Protein AF-A0A552VCP9-F1 (afdb_monomer)

Secondary structure (DSSP, 8-state):
-EEE--SS-----TT-EEEEEEEETTEEEEEES-B---SSS--B---EEEEESSB-TTS-EEEEESS--SSS---EEEEEHHHHHHH--S-EEEEEEEEEETTEEEEEEEEE-TTS--EEEEEEEEBSS--EEEE-

Solvent-accessible surface area (backbone atoms only — not comparable to full-atom values): 7487 Å² total; per-residue (Å²): 90,80,46,73,68,54,99,71,82,80,67,55,60,52,76,22,31,41,59,46,78,48,78,56,94,44,24,41,36,42,32,33,56,32,44,49,46,83,78,72,94,62,70,50,72,50,45,34,35,40,36,34,68,39,35,48,59,90,70,14,32,32,35,40,40,77,40,71,83,87,80,83,88,83,58,70,46,79,46,45,39,67,58,46,61,72,71,55,80,84,57,40,35,31,24,70,42,77,46,84,50,96,43,40,36,36,37,37,23,43,38,57,43,93,97,50,81,56,19,30,32,39,41,37,43,30,28,81,49,64,46,36,37,41,44,117

Sequence (136 aa):
MEYIRNCSEKYSLHDCKIKEFEIKEDKLIMKFDALFWLHGDETDNRPFEIEFPDVDFDDCSIYIFDRWLYRGKFKGKAMSLKKFIKKYKSYELEILDEGYFVYDKSYFCQYNRKGKAPVNVIIKIWNKGDMIYRFN

pLDDT: mean 88.03, std 12.33, range [46.97, 98.31]

Foldseek 3Di:
DKDWDDPPDQFDLAQWKFWAWDDDPQKIKTKTQFTQTDDDDDGGRAIKIKMQPHWPQVQKKKWWWPAADDDDDTDIDMDGPVVVNVPDDTWIWTFRDWDDDQQKIKTWTWIDDPPDHITIMITIIGGNDTIMMGTD

Structure (mmCIF, N/CA/C/O backbone):
data_AF-A0A552VCP9-F1
#
_entry.id   AF-A0A552VCP9-F1
#
loop_
_atom_site.group_PDB
_atom_site.id
_atom_site.type_symbol
_atom_site.label_atom_id
_atom_site.label_alt_id
_atom_site.label_comp_id
_atom_site.label_asym_id
_atom_site.label_entity_id
_atom_site.label_seq_id
_atom_site.pdbx_PDB_ins_code
_ato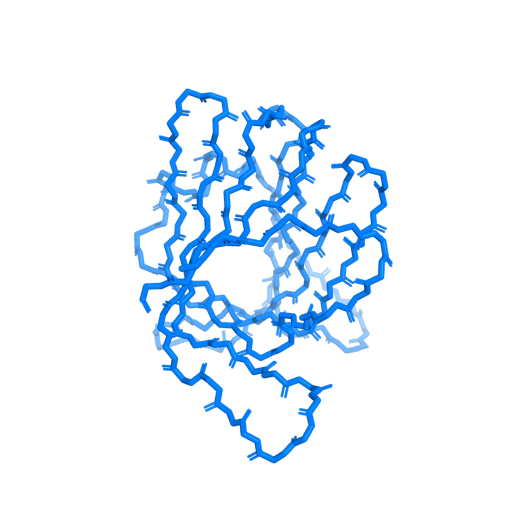m_site.Cartn_x
_atom_site.Cartn_y
_atom_site.Cartn_z
_atom_site.occupancy
_atom_site.B_iso_or_equiv
_atom_site.auth_seq_id
_atom_site.auth_comp_id
_atom_site.auth_asym_id
_atom_site.auth_atom_id
_atom_site.pdbx_PDB_model_num
ATOM 1 N N . MET A 1 1 ? 18.962 7.726 -8.148 1.00 70.81 1 MET A N 1
ATOM 2 C CA . MET A 1 1 ? 19.317 6.432 -8.793 1.00 70.81 1 MET A CA 1
ATOM 3 C C . MET A 1 1 ? 18.027 5.671 -9.071 1.00 70.81 1 MET A C 1
ATOM 5 O O . MET A 1 1 ? 17.134 5.745 -8.235 1.00 70.81 1 MET A O 1
ATOM 9 N N . GLU A 1 2 ? 17.909 4.996 -10.217 1.00 77.56 2 GLU A N 1
ATOM 10 C CA . GLU A 1 2 ? 16.732 4.184 -10.574 1.00 77.56 2 GLU A CA 1
ATOM 11 C C . GLU A 1 2 ? 17.064 2.690 -10.453 1.00 77.56 2 GLU A C 1
ATOM 13 O O . GLU A 1 2 ? 18.141 2.263 -10.875 1.00 77.56 2 GLU A O 1
ATOM 18 N N . TYR A 1 3 ? 16.159 1.904 -9.867 1.00 77.31 3 TYR A N 1
ATOM 19 C CA . TYR A 1 3 ? 16.282 0.451 -9.761 1.00 77.31 3 TYR A CA 1
ATOM 20 C C . TYR A 1 3 ? 14.971 -0.233 -10.152 1.00 77.31 3 TYR A C 1
ATOM 22 O O . TYR A 1 3 ? 13.926 0.020 -9.558 1.00 77.31 3 TYR A O 1
ATOM 30 N N . ILE A 1 4 ? 15.042 -1.140 -11.124 1.00 78.94 4 ILE A N 1
ATOM 31 C CA . ILE A 1 4 ? 13.923 -1.997 -11.521 1.00 78.94 4 ILE A CA 1
ATOM 32 C C . ILE A 1 4 ? 14.001 -3.302 -10.724 1.00 78.94 4 ILE A C 1
ATOM 34 O O . ILE A 1 4 ? 15.003 -4.024 -10.802 1.00 78.94 4 ILE A O 1
ATOM 38 N N . ARG A 1 5 ? 12.949 -3.619 -9.956 1.00 71.56 5 ARG A N 1
ATOM 39 C CA . ARG A 1 5 ? 12.891 -4.869 -9.186 1.00 71.56 5 ARG A CA 1
ATOM 40 C C . ARG A 1 5 ? 12.677 -6.053 -10.124 1.00 71.56 5 ARG A C 1
ATOM 42 O O . ARG A 1 5 ? 11.569 -6.300 -10.580 1.00 71.56 5 ARG A O 1
ATOM 49 N N . ASN A 1 6 ? 13.738 -6.827 -10.325 1.00 64.50 6 ASN A N 1
ATOM 50 C CA . ASN A 1 6 ? 13.657 -8.198 -10.824 1.00 64.50 6 ASN A CA 1
ATOM 51 C C . ASN A 1 6 ? 13.607 -9.177 -9.641 1.00 64.50 6 ASN A C 1
ATOM 53 O O . ASN A 1 6 ? 14.005 -8.817 -8.538 1.00 64.50 6 ASN A O 1
ATOM 57 N N . CYS A 1 7 ? 13.126 -10.406 -9.865 1.00 52.91 7 CYS A N 1
ATOM 58 C CA . CYS A 1 7 ? 12.816 -11.436 -8.850 1.00 52.91 7 CYS A CA 1
ATOM 59 C C . CYS A 1 7 ? 13.928 -11.736 -7.804 1.00 52.91 7 CYS A C 1
ATOM 61 O O . CYS A 1 7 ? 13.672 -12.432 -6.828 1.00 52.91 7 CYS A O 1
ATOM 63 N N . SER A 1 8 ? 15.151 -11.221 -7.979 1.00 52.16 8 SER A N 1
ATOM 64 C CA . SER A 1 8 ? 16.217 -11.203 -6.972 1.00 52.16 8 SER A CA 1
ATOM 65 C C . SER A 1 8 ? 16.082 -9.988 -6.036 1.00 52.16 8 SER A C 1
ATOM 67 O O . SER A 1 8 ? 16.347 -8.847 -6.429 1.00 52.16 8 SER A O 1
ATOM 69 N N . GLU A 1 9 ? 15.686 -10.242 -4.794 1.00 60.06 9 GLU A N 1
ATOM 70 C CA . GLU A 1 9 ? 15.373 -9.252 -3.760 1.00 60.06 9 GLU A CA 1
ATOM 71 C C . GLU A 1 9 ? 16.621 -8.487 -3.292 1.00 60.06 9 GLU A C 1
ATOM 73 O O . GLU A 1 9 ? 17.368 -8.952 -2.436 1.00 60.06 9 GLU A O 1
ATOM 78 N N . LYS A 1 10 ? 16.872 -7.294 -3.849 1.00 64.94 10 LYS A N 1
ATOM 79 C CA . LYS A 1 10 ? 17.903 -6.388 -3.306 1.00 64.94 10 LYS A CA 1
ATOM 80 C C . LYS A 1 10 ? 17.401 -5.513 -2.158 1.00 64.94 10 LYS A C 1
ATOM 82 O O . LYS A 1 10 ? 18.224 -5.024 -1.392 1.00 64.94 10 LYS A O 1
ATOM 87 N N . TYR A 1 11 ? 16.091 -5.289 -2.056 1.00 72.81 11 TYR A N 1
ATOM 88 C CA . TYR A 1 11 ? 15.488 -4.348 -1.110 1.00 72.81 11 TYR A CA 1
ATOM 89 C C . TYR A 1 11 ? 14.253 -4.967 -0.453 1.00 72.81 11 TYR A C 1
ATOM 91 O O . TYR A 1 11 ? 13.329 -5.386 -1.156 1.00 72.81 11 TYR A O 1
ATOM 99 N N . SER A 1 12 ? 14.244 -4.994 0.879 1.00 81.25 12 SER A N 1
ATOM 100 C CA . SER A 1 12 ? 13.057 -5.290 1.683 1.00 81.25 12 SER A CA 1
ATOM 101 C C . SER A 1 12 ? 12.344 -3.982 2.003 1.00 81.25 12 SER A C 1
ATOM 103 O O . SER A 1 12 ? 13.006 -2.988 2.300 1.00 81.25 12 SER A O 1
ATOM 105 N N . LEU A 1 13 ? 11.012 -3.968 1.936 1.00 88.06 13 LEU A N 1
ATOM 106 C CA . LEU A 1 13 ? 10.222 -2.833 2.427 1.00 88.06 13 LEU A CA 1
ATOM 107 C C . LEU A 1 13 ? 9.777 -2.990 3.883 1.00 88.06 13 LEU A C 1
ATOM 109 O O . LEU A 1 13 ? 9.022 -2.151 4.367 1.00 88.06 13 LEU A O 1
ATOM 113 N N . HIS A 1 14 ? 10.219 -4.038 4.581 1.00 88.19 14 HIS A N 1
ATOM 114 C CA . HIS A 1 14 ? 9.931 -4.211 6.004 1.00 88.19 14 HIS A CA 1
ATOM 115 C C . HIS A 1 14 ? 10.343 -2.951 6.791 1.00 88.19 14 HIS A C 1
ATOM 117 O O . HIS A 1 14 ? 11.385 -2.353 6.523 1.00 88.19 14 HIS A O 1
ATOM 123 N N . ASP A 1 15 ? 9.481 -2.515 7.709 1.00 89.31 15 ASP A N 1
ATOM 124 C CA . ASP A 1 15 ? 9.577 -1.290 8.519 1.00 89.31 15 ASP A CA 1
ATOM 125 C C . ASP A 1 15 ? 9.534 0.045 7.745 1.00 89.31 15 ASP A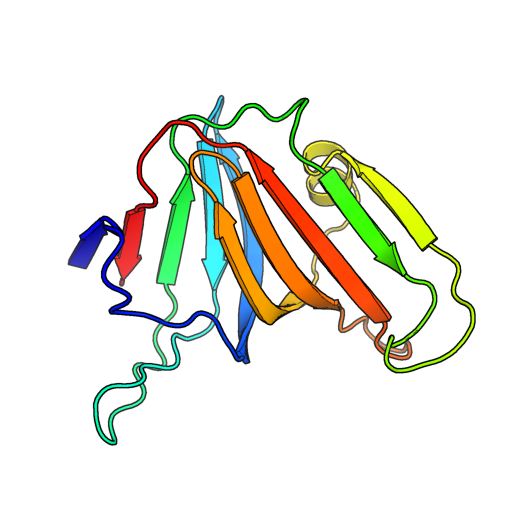 C 1
ATOM 127 O O . ASP A 1 15 ? 9.503 1.117 8.356 1.00 89.31 15 ASP A O 1
ATOM 131 N N . CYS A 1 16 ? 9.463 0.030 6.409 1.00 90.69 16 CYS A N 1
ATOM 132 C CA . CYS A 1 16 ? 9.317 1.255 5.621 1.00 90.69 16 CYS A CA 1
ATOM 133 C C . CYS A 1 16 ? 7.908 1.837 5.797 1.00 90.69 16 CYS A C 1
ATOM 135 O O . CYS A 1 16 ? 6.907 1.105 5.785 1.00 90.69 16 CYS A O 1
ATOM 137 N N . LYS A 1 17 ? 7.791 3.168 5.899 1.00 93.31 17 LYS A N 1
ATOM 138 C CA . LYS A 1 17 ? 6.493 3.828 6.098 1.00 93.31 17 LYS A CA 1
ATOM 139 C C . LYS A 1 17 ? 6.043 4.539 4.843 1.00 93.31 17 LYS A C 1
ATOM 141 O O . LYS A 1 17 ? 6.655 5.502 4.390 1.00 93.31 17 LYS A O 1
ATOM 146 N N . ILE A 1 18 ? 4.891 4.131 4.330 1.00 94.81 18 ILE A N 1
ATOM 147 C CA . ILE A 1 18 ? 4.219 4.824 3.236 1.00 94.81 18 ILE A CA 1
ATOM 148 C C . ILE A 1 18 ? 3.625 6.120 3.793 1.00 94.81 18 ILE A C 1
ATOM 150 O O . ILE A 1 18 ? 2.754 6.100 4.674 1.00 94.81 18 ILE A O 1
ATOM 154 N N . LYS A 1 19 ? 4.093 7.253 3.268 1.00 92.50 19 LYS A N 1
ATOM 155 C CA . LYS A 1 19 ? 3.651 8.601 3.657 1.00 92.50 19 LYS A CA 1
ATOM 156 C C . LYS A 1 19 ? 2.616 9.165 2.695 1.00 92.50 19 LYS A C 1
ATOM 158 O O . LYS A 1 19 ? 1.748 9.932 3.108 1.00 92.50 19 LYS A O 1
ATOM 163 N N . GLU A 1 20 ? 2.700 8.782 1.425 1.00 93.81 20 GLU A N 1
ATOM 164 C CA . GLU A 1 20 ? 1.818 9.290 0.383 1.00 93.81 20 GLU A CA 1
ATOM 165 C C . GLU A 1 20 ? 1.633 8.275 -0.751 1.00 93.81 20 GLU A C 1
ATOM 167 O O . GLU A 1 20 ? 2.550 7.541 -1.114 1.00 93.81 20 GLU A O 1
ATOM 172 N N . PHE A 1 21 ? 0.430 8.281 -1.319 1.00 95.44 21 PHE A N 1
ATOM 173 C CA . PHE A 1 21 ? 0.099 7.700 -2.610 1.00 95.44 21 PHE A CA 1
ATOM 174 C C . PHE A 1 21 ? -0.270 8.826 -3.571 1.00 95.44 21 PHE A C 1
ATOM 176 O O . PHE A 1 21 ? -1.107 9.676 -3.249 1.00 95.44 21 PHE A O 1
ATOM 183 N N . GLU A 1 22 ? 0.269 8.767 -4.777 1.00 95.44 22 GLU A N 1
ATOM 184 C CA . GLU A 1 22 ? -0.051 9.674 -5.869 1.00 95.44 22 GLU A CA 1
ATOM 185 C C . GLU A 1 22 ? -0.523 8.858 -7.076 1.00 95.44 22 GLU A C 1
ATOM 187 O O . GLU A 1 22 ? 0.056 7.826 -7.405 1.00 95.44 22 GLU A O 1
ATOM 192 N N . ILE A 1 23 ? -1.617 9.296 -7.703 1.00 95.69 23 ILE A N 1
ATOM 193 C CA . ILE A 1 23 ? -2.177 8.649 -8.894 1.00 95.69 23 ILE A CA 1
ATOM 194 C C . ILE A 1 23 ? -2.025 9.606 -10.068 1.00 95.69 23 ILE A C 1
ATOM 196 O O . ILE A 1 23 ? -2.520 10.734 -10.005 1.00 95.69 23 ILE A O 1
ATOM 200 N N . LYS A 1 24 ? -1.385 9.133 -11.138 1.00 94.62 24 LYS A N 1
ATOM 201 C CA . LYS A 1 24 ? -1.241 9.838 -12.415 1.00 94.62 24 LYS A CA 1
ATOM 202 C C . LYS A 1 24 ? -1.696 8.906 -13.522 1.00 94.62 24 LYS A C 1
ATOM 204 O O . LYS A 1 24 ? -0.950 8.012 -13.883 1.00 94.62 24 LYS A O 1
ATOM 209 N N . GLU A 1 25 ? -2.908 9.114 -14.028 1.00 93.25 25 GLU A N 1
ATOM 210 C CA . GLU A 1 25 ? -3.501 8.245 -15.056 1.00 93.25 25 GLU A CA 1
ATOM 211 C C . GLU A 1 25 ? -3.596 6.783 -14.571 1.00 93.25 25 GLU A C 1
ATOM 213 O O . GLU A 1 25 ? -4.364 6.498 -13.645 1.00 93.25 25 GLU A O 1
ATOM 218 N N . ASP A 1 26 ? -2.823 5.885 -15.175 1.00 94.31 26 ASP A N 1
ATOM 219 C CA . ASP A 1 26 ? -2.651 4.465 -14.853 1.00 94.31 26 ASP A CA 1
ATOM 220 C C . ASP A 1 26 ? -1.460 4.193 -13.920 1.00 94.31 26 ASP A C 1
ATOM 222 O O . ASP A 1 26 ? -1.212 3.052 -13.540 1.00 94.31 26 ASP A O 1
ATOM 226 N N . LYS A 1 27 ? -0.752 5.234 -13.482 1.00 96.88 27 LYS A N 1
ATOM 227 C CA . LYS A 1 27 ? 0.403 5.115 -12.595 1.00 96.88 27 LYS A CA 1
ATOM 228 C C . LYS A 1 27 ? 0.029 5.311 -11.139 1.00 96.88 27 LYS A C 1
ATOM 230 O O . LYS A 1 27 ? -0.678 6.261 -10.779 1.00 96.88 27 LYS A O 1
ATOM 235 N N . LEU A 1 28 ? 0.590 4.462 -10.285 1.00 97.50 28 LEU A N 1
ATOM 236 C CA . LEU A 1 28 ? 0.602 4.643 -8.837 1.00 97.50 28 LEU A CA 1
ATOM 237 C C . LEU A 1 28 ? 2.030 4.921 -8.378 1.00 97.50 28 LEU A C 1
ATOM 239 O O . LEU A 1 28 ? 2.940 4.155 -8.671 1.00 97.50 28 LEU A O 1
ATOM 243 N N . ILE A 1 29 ? 2.212 5.987 -7.608 1.00 96.94 29 ILE A N 1
ATOM 244 C CA . ILE A 1 29 ? 3.478 6.303 -6.951 1.00 96.94 29 ILE A CA 1
ATOM 245 C C . ILE A 1 29 ? 3.265 6.186 -5.445 1.00 96.94 29 ILE A C 1
ATOM 247 O O . ILE A 1 29 ? 2.368 6.819 -4.883 1.00 96.94 29 ILE A O 1
ATOM 251 N N . MET A 1 30 ? 4.085 5.366 -4.797 1.00 95.38 30 MET A N 1
ATOM 252 C CA . MET A 1 30 ? 4.152 5.210 -3.346 1.00 95.38 30 MET A CA 1
ATOM 253 C C . MET A 1 30 ? 5.391 5.927 -2.829 1.00 95.38 30 MET A C 1
ATOM 255 O O . MET A 1 30 ? 6.494 5.603 -3.257 1.00 95.38 30 MET A O 1
ATOM 259 N N . LYS A 1 31 ? 5.226 6.872 -1.902 1.00 94.38 31 LYS A N 1
ATOM 260 C CA . LYS A 1 31 ? 6.342 7.613 -1.298 1.00 94.38 31 LYS A CA 1
ATOM 261 C C . LYS A 1 31 ? 6.601 7.133 0.118 1.00 94.38 31 LYS A C 1
ATOM 263 O O . LYS A 1 31 ? 5.665 7.029 0.920 1.00 94.38 31 LYS A O 1
ATOM 268 N N . PHE A 1 32 ? 7.869 6.898 0.417 1.00 92.06 32 PHE A N 1
ATOM 269 C CA . PHE A 1 32 ? 8.346 6.328 1.667 1.00 92.06 32 PHE A CA 1
ATOM 270 C C . PHE A 1 32 ? 9.234 7.316 2.423 1.00 92.06 32 PHE A C 1
ATOM 272 O O . PHE A 1 32 ? 9.806 8.233 1.831 1.00 92.06 32 PHE A O 1
ATOM 279 N N . ASP A 1 33 ? 9.328 7.147 3.739 1.00 88.25 33 ASP A N 1
ATOM 280 C CA . ASP A 1 33 ? 10.171 7.977 4.601 1.00 88.25 33 ASP A CA 1
ATOM 281 C C . ASP A 1 33 ? 11.652 7.590 4.571 1.00 88.25 33 ASP A C 1
ATOM 283 O O . ASP A 1 33 ? 12.497 8.476 4.459 1.00 88.25 33 ASP A O 1
ATOM 287 N N . ALA A 1 34 ? 11.960 6.299 4.665 1.00 83.25 34 ALA A N 1
ATOM 288 C CA . ALA A 1 34 ? 13.318 5.766 4.690 1.00 83.25 34 ALA A CA 1
ATOM 289 C C . ALA A 1 34 ? 13.338 4.311 4.209 1.00 83.25 34 ALA A C 1
ATOM 291 O O . ALA A 1 34 ? 12.361 3.584 4.402 1.00 83.25 34 ALA A O 1
ATOM 292 N N . LEU A 1 35 ? 14.449 3.887 3.598 1.00 77.06 35 LEU A N 1
ATOM 293 C CA . LEU A 1 35 ? 14.666 2.505 3.177 1.00 77.06 35 LEU A CA 1
ATOM 294 C C . LEU A 1 35 ? 15.562 1.776 4.185 1.00 77.06 35 LEU A C 1
ATOM 296 O O . LEU A 1 35 ? 16.716 2.144 4.395 1.00 77.06 35 LEU A O 1
ATOM 300 N N . PHE A 1 36 ? 15.084 0.667 4.738 1.00 66.88 36 PHE A N 1
ATOM 301 C CA . PHE A 1 36 ? 15.923 -0.209 5.553 1.00 66.88 36 PHE A CA 1
ATOM 302 C C . PHE A 1 36 ? 16.574 -1.270 4.656 1.00 66.88 36 PHE A C 1
ATOM 304 O O . PHE A 1 36 ? 15.918 -2.188 4.165 1.00 66.88 36 PHE A O 1
ATOM 311 N N . TRP A 1 37 ? 17.871 -1.117 4.374 1.00 63.38 37 TRP A N 1
ATOM 312 C CA . TRP A 1 37 ? 18.603 -2.035 3.499 1.00 63.38 37 TRP A CA 1
ATOM 313 C C . TRP A 1 37 ? 19.182 -3.222 4.279 1.00 63.38 37 TRP A C 1
ATOM 315 O O . TRP A 1 37 ? 19.774 -3.053 5.338 1.00 63.38 37 TRP A O 1
ATOM 325 N N . LEU A 1 38 ? 19.021 -4.431 3.735 1.00 52.34 38 LEU A N 1
ATOM 326 C CA . LEU A 1 38 ? 19.453 -5.698 4.337 1.00 52.34 38 LEU A CA 1
ATOM 327 C C . LEU A 1 38 ? 20.652 -6.269 3.553 1.00 52.34 38 LEU A C 1
ATOM 329 O O . LEU A 1 38 ? 20.602 -7.376 3.021 1.00 52.34 38 LEU A O 1
ATOM 333 N N . HIS A 1 39 ? 21.728 -5.488 3.425 1.00 46.97 39 HIS A N 1
ATOM 334 C CA . HIS A 1 39 ? 23.043 -5.966 2.972 1.00 46.97 39 HIS A CA 1
ATOM 335 C C . HIS A 1 39 ? 24.168 -5.156 3.645 1.00 46.97 39 HIS A C 1
ATOM 337 O O . HIS A 1 39 ? 24.709 -4.212 3.083 1.00 46.97 39 HIS A O 1
ATOM 343 N N . GLY A 1 40 ? 24.524 -5.542 4.873 1.00 53.34 40 GLY A N 1
ATOM 344 C CA . GLY A 1 40 ? 25.546 -4.873 5.693 1.00 53.34 40 GLY A CA 1
ATOM 345 C C . GLY A 1 40 ? 24.958 -4.008 6.814 1.00 53.34 40 GLY A C 1
ATOM 346 O O . GLY A 1 40 ? 23.779 -4.133 7.131 1.00 53.34 40 GLY A O 1
ATOM 34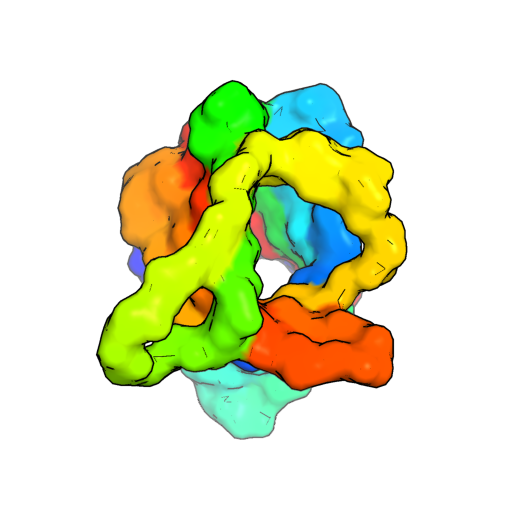7 N N . ASP A 1 41 ? 25.796 -3.148 7.407 1.00 51.38 41 ASP A N 1
ATOM 348 C CA . ASP A 1 41 ? 25.468 -2.300 8.572 1.00 51.38 41 ASP A CA 1
ATOM 349 C C . ASP A 1 41 ? 25.013 -0.870 8.192 1.00 51.38 41 ASP A C 1
ATOM 351 O O . ASP A 1 41 ? 24.836 -0.014 9.061 1.00 51.38 41 ASP A O 1
ATOM 355 N N . GLU A 1 42 ? 24.838 -0.574 6.899 1.00 55.03 42 GLU A N 1
ATOM 356 C CA . GLU A 1 42 ? 24.469 0.765 6.422 1.00 55.03 42 GLU A CA 1
ATOM 357 C C . GLU A 1 42 ? 22.955 0.893 6.186 1.00 55.03 42 GLU A C 1
ATOM 359 O O . GLU A 1 42 ? 22.389 0.312 5.260 1.00 55.03 42 GLU A O 1
ATOM 364 N N . THR A 1 43 ? 22.288 1.702 7.013 1.00 57.47 43 THR A N 1
ATOM 365 C CA . THR A 1 43 ? 20.896 2.137 6.802 1.00 57.47 43 THR A CA 1
ATOM 366 C C . THR A 1 43 ? 20.837 3.360 5.883 1.00 57.47 43 THR A C 1
ATOM 368 O O . THR A 1 43 ? 21.281 4.443 6.278 1.00 57.47 43 THR A O 1
ATOM 371 N N . ASP A 1 44 ? 20.240 3.223 4.693 1.00 65.00 44 ASP A N 1
ATOM 372 C CA . ASP A 1 44 ? 19.933 4.358 3.809 1.00 65.00 44 ASP A CA 1
ATOM 373 C C . ASP A 1 44 ? 18.632 5.049 4.249 1.00 65.00 44 ASP A C 1
ATOM 375 O O . ASP A 1 44 ? 17.535 4.785 3.761 1.00 65.00 44 ASP A O 1
ATOM 379 N N . ASN A 1 45 ? 18.761 5.979 5.194 1.00 73.81 45 ASN A N 1
ATOM 380 C CA . ASN A 1 45 ? 17.631 6.711 5.776 1.00 73.81 45 ASN A CA 1
ATOM 381 C C . ASN A 1 45 ? 17.029 7.791 4.853 1.00 73.81 45 ASN A C 1
ATOM 383 O O . ASN A 1 45 ? 16.415 8.744 5.340 1.00 73.81 45 ASN A O 1
ATOM 387 N N . ARG A 1 46 ? 17.234 7.708 3.535 1.00 82.88 46 ARG A N 1
ATOM 388 C CA . ARG A 1 46 ? 16.696 8.695 2.596 1.00 82.88 46 ARG A CA 1
ATOM 389 C C . ARG A 1 46 ? 15.277 8.340 2.148 1.00 82.88 46 ARG A C 1
ATOM 391 O O . ARG A 1 46 ? 14.989 7.169 1.887 1.00 82.88 46 ARG A O 1
ATOM 398 N N . PRO A 1 47 ? 14.409 9.352 1.966 1.00 89.25 47 PRO A N 1
ATOM 399 C CA . PRO A 1 47 ? 13.135 9.167 1.294 1.00 89.25 47 PRO A CA 1
ATOM 400 C C . PRO A 1 47 ? 13.331 8.623 -0.117 1.00 89.25 47 PRO A C 1
ATOM 402 O O . PRO A 1 47 ? 14.218 9.056 -0.859 1.00 89.25 47 PRO A O 1
ATOM 405 N N . PHE A 1 48 ? 12.451 7.714 -0.504 1.00 91.00 48 PHE A N 1
ATOM 406 C CA . PHE A 1 48 ? 12.419 7.133 -1.837 1.00 91.00 48 PHE A CA 1
ATOM 407 C C . PHE A 1 48 ? 10.971 6.928 -2.271 1.00 91.00 48 PHE A C 1
ATOM 409 O O . PHE A 1 48 ? 10.034 7.017 -1.470 1.00 91.00 48 PHE A O 1
ATOM 416 N N . GLU A 1 49 ? 10.780 6.657 -3.553 1.00 94.25 49 GLU A N 1
ATOM 417 C CA . GLU A 1 49 ? 9.470 6.343 -4.105 1.00 94.25 49 GLU A CA 1
ATOM 418 C C . GLU A 1 49 ? 9.513 5.079 -4.959 1.00 94.25 49 GLU A C 1
ATOM 420 O O . GLU A 1 49 ? 10.545 4.724 -5.531 1.00 94.25 49 GLU A O 1
ATOM 425 N N . ILE A 1 50 ? 8.379 4.386 -5.018 1.00 93.88 50 ILE A N 1
ATOM 426 C CA . ILE A 1 50 ? 8.156 3.255 -5.915 1.00 93.88 50 ILE A CA 1
ATOM 427 C C . ILE A 1 50 ? 7.043 3.631 -6.878 1.00 93.88 50 ILE A C 1
ATOM 429 O O . ILE A 1 50 ? 5.932 3.964 -6.460 1.00 93.88 50 ILE A O 1
ATOM 433 N N . GLU A 1 51 ? 7.347 3.547 -8.164 1.00 95.81 51 GLU A N 1
ATOM 434 C CA . GLU A 1 51 ? 6.406 3.733 -9.257 1.00 95.81 51 GLU A CA 1
ATOM 435 C C . GLU A 1 51 ? 5.926 2.368 -9.772 1.00 95.81 51 GLU A C 1
ATOM 437 O O . GLU A 1 51 ? 6.719 1.462 -10.039 1.00 95.81 51 GLU A O 1
ATOM 442 N N . PHE A 1 52 ? 4.608 2.253 -9.917 1.00 96.00 52 PHE A N 1
ATOM 443 C CA . 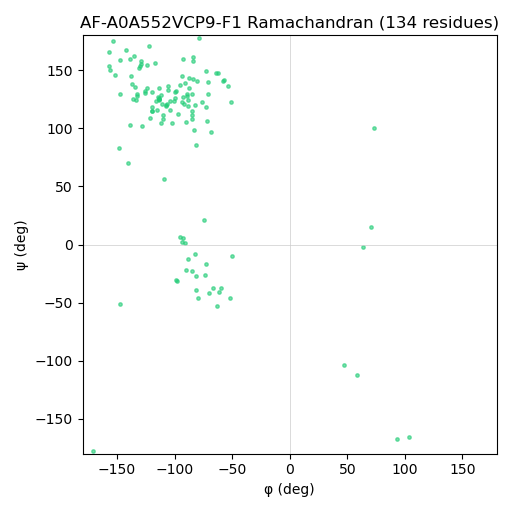PHE A 1 52 ? 3.908 1.186 -10.621 1.00 96.00 52 PHE A CA 1
ATOM 444 C C . PHE A 1 52 ? 3.313 1.812 -11.887 1.00 96.00 52 PHE A C 1
ATOM 446 O O . PHE A 1 52 ? 2.402 2.637 -11.763 1.00 96.00 52 PHE A O 1
ATOM 453 N N . PRO A 1 53 ? 3.855 1.513 -13.078 1.00 95.25 53 PRO A N 1
ATOM 454 C CA . PRO A 1 53 ? 3.560 2.290 -14.277 1.00 95.25 53 PRO A CA 1
ATOM 455 C C . PRO A 1 53 ? 2.325 1.825 -15.065 1.00 95.25 53 PRO A C 1
ATOM 457 O O . PRO A 1 53 ? 1.915 2.556 -15.955 1.00 95.25 53 PRO A O 1
ATOM 460 N N . ASP A 1 54 ? 1.762 0.644 -14.787 1.00 96.12 54 ASP A N 1
ATOM 461 C CA . ASP A 1 54 ? 0.631 0.058 -15.534 1.00 96.12 54 ASP A CA 1
ATOM 462 C C . ASP A 1 54 ? -0.338 -0.627 -14.552 1.00 96.12 54 ASP A C 1
ATOM 464 O O . ASP A 1 54 ? -0.375 -1.859 -14.428 1.00 96.12 54 ASP A O 1
ATOM 468 N N . VAL A 1 55 ? -1.042 0.194 -13.761 1.00 97.44 55 VAL A N 1
ATOM 469 C CA . VAL A 1 55 ? -1.937 -0.236 -12.677 1.00 97.44 55 VAL A CA 1
ATOM 470 C C . VAL A 1 55 ? -3.376 -0.352 -13.159 1.00 97.44 55 VAL A C 1
ATOM 472 O O . VAL A 1 55 ? -4.012 0.641 -13.525 1.00 97.44 55 VAL A O 1
ATOM 475 N N . ASP A 1 56 ? -3.951 -1.546 -13.001 1.00 97.00 56 ASP A N 1
ATOM 476 C CA . ASP A 1 56 ? -5.403 -1.702 -13.051 1.00 97.00 56 ASP A CA 1
ATOM 477 C C . ASP A 1 56 ? -5.997 -1.356 -11.682 1.00 97.00 56 ASP A C 1
ATOM 479 O O . ASP A 1 56 ? -5.978 -2.127 -10.717 1.00 97.00 56 ASP A O 1
ATOM 483 N N . PHE A 1 57 ? -6.499 -0.131 -11.571 1.00 96.69 57 PHE A N 1
ATOM 484 C CA . PHE A 1 57 ? -7.043 0.371 -10.317 1.00 96.69 57 PHE A CA 1
ATOM 485 C C . PHE A 1 57 ? -8.388 -0.240 -9.924 1.00 96.69 57 PHE A C 1
ATOM 487 O O . PHE A 1 57 ? -8.771 -0.086 -8.757 1.00 96.69 57 PHE A O 1
ATOM 494 N N . ASP A 1 58 ? -9.101 -0.881 -10.850 1.00 96.69 58 ASP A N 1
ATOM 495 C CA . ASP A 1 58 ? -10.342 -1.584 -10.527 1.00 96.69 58 ASP A CA 1
ATOM 496 C C . ASP A 1 58 ? -10.036 -2.893 -9.777 1.00 96.69 58 ASP A C 1
ATOM 498 O O . ASP A 1 58 ? -10.797 -3.276 -8.883 1.00 96.69 58 ASP A O 1
ATOM 502 N N . ASP A 1 59 ? -8.845 -3.463 -10.001 1.00 96.62 59 ASP A N 1
ATOM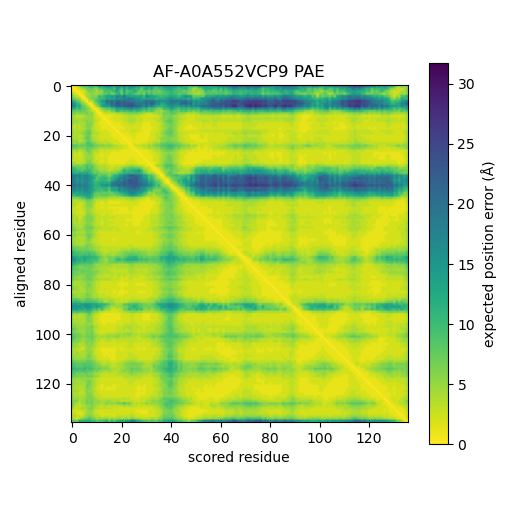 503 C CA . ASP A 1 59 ? -8.293 -4.607 -9.262 1.00 96.62 59 ASP A CA 1
ATOM 504 C C . ASP A 1 59 ? -7.430 -4.214 -8.040 1.00 96.62 59 ASP A C 1
ATOM 506 O O . ASP A 1 59 ? -6.944 -5.067 -7.287 1.00 96.62 59 ASP A O 1
ATOM 510 N N . CYS A 1 60 ? -7.282 -2.914 -7.760 1.00 98.12 60 CYS A N 1
ATOM 511 C CA . CYS A 1 60 ? -6.571 -2.417 -6.579 1.00 98.12 60 CYS A CA 1
ATOM 512 C C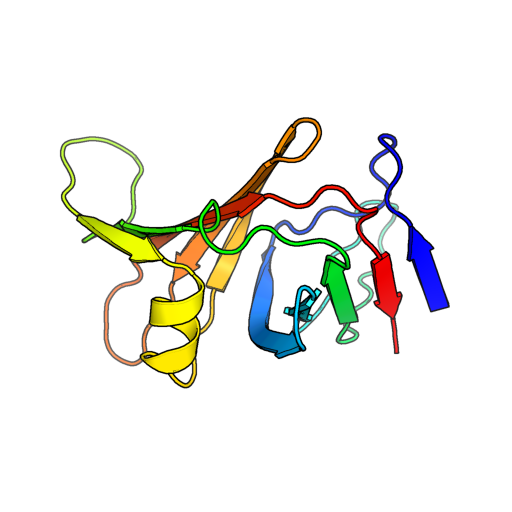 . CYS A 1 60 ? -7.502 -2.178 -5.385 1.00 98.12 60 CYS A C 1
ATOM 514 O O . CYS A 1 60 ? -8.458 -1.392 -5.425 1.00 98.12 60 CYS A O 1
ATOM 516 N N . SER A 1 61 ? -7.158 -2.762 -4.239 1.00 98.31 61 SER A N 1
ATOM 517 C CA . SER A 1 61 ? -8.001 -2.724 -3.043 1.00 98.31 61 SER A CA 1
ATOM 518 C C . SER A 1 61 ? -7.209 -2.504 -1.763 1.00 98.31 61 SER A C 1
ATOM 520 O O . SER A 1 61 ? -6.000 -2.708 -1.686 1.00 98.31 61 SER A O 1
ATOM 522 N N . ILE A 1 62 ? -7.919 -2.052 -0.735 1.00 98.06 62 ILE A N 1
ATOM 523 C CA . ILE A 1 62 ? -7.391 -1.939 0.614 1.00 98.06 62 ILE A CA 1
ATOM 524 C C . ILE A 1 62 ? -8.398 -2.498 1.616 1.00 98.06 62 ILE A C 1
ATOM 526 O O . ILE A 1 62 ? -9.601 -2.210 1.559 1.00 98.06 62 ILE A O 1
ATOM 530 N N . TYR A 1 63 ? -7.888 -3.288 2.552 1.00 97.94 63 TYR A N 1
ATOM 531 C CA . TYR A 1 63 ? -8.648 -3.922 3.618 1.00 97.94 63 TYR A CA 1
ATOM 532 C C . TYR A 1 63 ? -8.177 -3.353 4.946 1.00 97.94 63 TYR A C 1
ATOM 534 O O . TYR A 1 63 ? -7.024 -3.526 5.314 1.00 97.94 63 TYR A O 1
ATOM 542 N N . ILE A 1 64 ? -9.059 -2.661 5.661 1.00 96.75 64 ILE A N 1
ATOM 543 C CA . ILE A 1 64 ? -8.749 -2.045 6.953 1.00 96.75 64 ILE A CA 1
ATOM 544 C C . ILE A 1 64 ? -9.432 -2.856 8.043 1.00 96.75 64 ILE A C 1
ATOM 546 O O . ILE A 1 64 ? -10.663 -2.943 8.064 1.00 96.75 64 ILE A O 1
ATOM 550 N N . PHE A 1 65 ? -8.650 -3.422 8.954 1.00 97.19 65 PHE A N 1
ATOM 551 C CA . PHE A 1 65 ? -9.170 -4.202 10.069 1.00 97.19 65 PHE A CA 1
ATOM 552 C C . PHE A 1 65 ? -9.582 -3.306 11.241 1.00 97.19 65 PHE A C 1
ATOM 554 O O . PHE A 1 65 ? -9.195 -2.138 11.342 1.00 97.19 65 PHE A O 1
ATOM 561 N N . ASP A 1 66 ? -10.408 -3.842 12.134 1.00 95.25 66 ASP A N 1
ATOM 562 C CA . ASP A 1 66 ? -10.857 -3.143 13.341 1.00 95.25 66 ASP A CA 1
ATOM 563 C C . ASP A 1 66 ? -9.848 -3.206 14.499 1.00 95.25 66 ASP A C 1
ATOM 565 O O . ASP A 1 66 ? -10.018 -2.512 15.503 1.00 95.25 66 ASP A O 1
ATOM 569 N N . ARG A 1 67 ? -8.782 -3.998 14.348 1.00 94.62 67 ARG A N 1
ATOM 570 C CA . ARG A 1 67 ? -7.771 -4.265 15.375 1.00 94.62 67 ARG A CA 1
ATOM 571 C C . ARG A 1 67 ? -6.416 -4.641 14.775 1.00 94.62 67 ARG A C 1
ATOM 573 O O . ARG A 1 67 ? -6.290 -4.839 13.566 1.00 94.62 67 ARG A O 1
ATOM 580 N N . TRP A 1 68 ? -5.424 -4.792 15.648 1.00 92.31 68 TRP A N 1
ATOM 581 C CA . TRP A 1 68 ? -4.212 -5.551 15.346 1.00 92.31 68 TRP A CA 1
ATOM 582 C C . TRP A 1 68 ? -4.549 -7.051 15.283 1.00 92.31 68 TRP A C 1
ATOM 584 O O . TRP A 1 68 ? -5.210 -7.594 16.179 1.00 92.31 68 TRP A O 1
ATOM 594 N N . LEU A 1 69 ? -4.134 -7.698 14.200 1.00 90.12 69 LEU A N 1
ATOM 595 C CA . LEU A 1 69 ? -4.260 -9.118 13.920 1.00 90.12 69 LEU A CA 1
ATOM 596 C C . LEU A 1 69 ? -3.053 -9.895 14.462 1.00 90.12 69 LEU A C 1
ATOM 598 O O . LEU A 1 69 ? -1.907 -9.593 14.156 1.00 90.12 69 LEU A O 1
ATOM 602 N N . TYR A 1 70 ? -3.337 -10.933 15.242 1.00 83.88 70 TYR A N 1
ATOM 603 C CA . TYR A 1 70 ? -2.366 -11.964 15.624 1.00 83.88 70 TYR A CA 1
ATOM 604 C C . TYR A 1 70 ? -3.095 -13.300 15.775 1.00 83.88 70 TYR A C 1
ATOM 606 O O . TYR A 1 70 ? -2.738 -14.296 15.156 1.00 83.88 70 TYR A O 1
ATOM 614 N N . ARG A 1 71 ? -4.184 -13.308 16.559 1.00 84.00 71 ARG A N 1
ATOM 615 C CA . ARG A 1 71 ? -5.085 -14.455 16.749 1.00 84.00 71 ARG A CA 1
ATOM 616 C C . ARG A 1 71 ? -6.523 -13.986 16.979 1.00 84.00 71 ARG A C 1
ATOM 618 O O . ARG A 1 71 ? -6.753 -12.873 17.452 1.00 84.00 71 ARG A O 1
ATOM 625 N N . GLY A 1 72 ? -7.483 -14.874 16.725 1.00 92.31 72 GLY A N 1
ATOM 626 C CA . GLY A 1 72 ? -8.895 -14.681 17.066 1.00 92.31 72 GLY A CA 1
ATOM 627 C C . GLY A 1 72 ? -9.749 -14.080 15.946 1.00 92.31 72 GLY A C 1
ATOM 628 O O . GLY A 1 72 ? -9.355 -14.040 14.785 1.00 92.31 72 GLY A O 1
ATOM 629 N N . LYS A 1 73 ? -10.962 -13.649 16.311 1.00 95.06 73 LYS A N 1
ATOM 630 C CA . LYS A 1 73 ? -11.944 -13.078 15.378 1.00 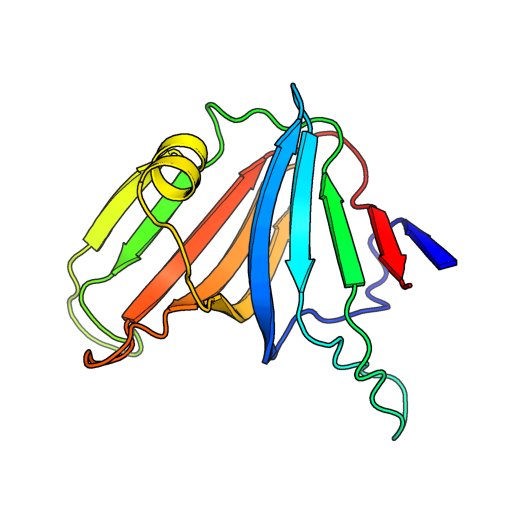95.06 73 LYS A CA 1
ATOM 631 C C . LYS A 1 73 ? -11.680 -11.586 15.158 1.00 95.06 73 LYS A C 1
ATOM 633 O O . LYS A 1 73 ? -11.355 -10.863 16.104 1.00 95.06 73 LYS A O 1
ATOM 638 N N . PHE A 1 74 ? -11.886 -11.131 13.928 1.00 95.38 74 PHE A N 1
ATOM 639 C CA . PHE A 1 74 ? -11.742 -9.736 13.515 1.00 95.38 74 PHE A CA 1
ATOM 640 C C . PHE A 1 74 ? -12.916 -9.305 12.633 1.00 95.38 74 PHE A C 1
ATOM 642 O O . PHE A 1 74 ? -13.640 -10.139 12.083 1.00 95.38 74 PHE A O 1
ATOM 649 N N . LYS A 1 75 ? -13.091 -7.992 12.493 1.00 96.75 75 LYS A N 1
ATOM 650 C CA . LYS A 1 75 ? -13.937 -7.377 11.466 1.00 96.75 75 LYS A CA 1
ATOM 651 C C . LYS A 1 75 ? -13.080 -6.433 10.628 1.00 96.75 75 LYS A C 1
ATOM 653 O O . LYS A 1 75 ? -11.927 -6.149 10.944 1.00 96.75 75 LYS A O 1
ATOM 658 N N . GLY A 1 76 ? -13.639 -5.931 9.538 1.00 96.19 76 GLY A N 1
ATOM 659 C CA . GLY A 1 76 ? -12.916 -4.988 8.703 1.00 96.19 76 GLY A CA 1
ATOM 660 C C . GLY A 1 76 ? -13.780 -4.352 7.637 1.00 96.19 76 GLY A C 1
ATOM 661 O O . GLY A 1 76 ? -14.987 -4.581 7.550 1.00 96.19 76 GLY A O 1
ATOM 662 N N . LYS A 1 77 ? -13.127 -3.528 6.829 1.00 96.62 77 LYS A N 1
ATOM 663 C CA . LYS A 1 77 ? -13.726 -2.827 5.707 1.00 96.62 77 LYS A CA 1
ATOM 664 C C . LYS A 1 77 ? -12.846 -2.978 4.478 1.00 96.62 77 LYS A C 1
ATOM 666 O O . LYS A 1 77 ? -11.677 -2.615 4.526 1.00 96.62 77 LYS A O 1
ATOM 671 N N . ALA A 1 78 ? -13.443 -3.421 3.379 1.00 97.69 78 ALA A N 1
ATOM 672 C CA . ALA A 1 78 ? -12.836 -3.374 2.056 1.00 97.69 78 ALA A CA 1
ATOM 673 C C . ALA A 1 78 ? -13.254 -2.090 1.320 1.00 97.69 78 ALA A C 1
ATOM 675 O O . ALA A 1 78 ? -14.384 -1.609 1.473 1.00 97.69 78 ALA A O 1
ATOM 676 N N . MET A 1 79 ? -12.353 -1.520 0.525 1.00 97.44 79 MET A N 1
ATOM 677 C CA . MET A 1 79 ? -12.675 -0.504 -0.480 1.00 97.44 79 MET A CA 1
ATOM 678 C C . MET A 1 7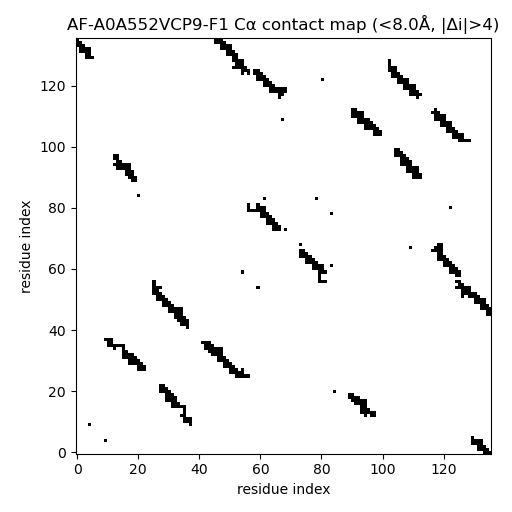9 ? -11.603 -0.458 -1.570 1.00 97.44 79 MET A C 1
ATOM 680 O O . MET A 1 79 ? -10.509 -0.977 -1.371 1.00 97.44 79 MET A O 1
ATOM 684 N N . SER A 1 80 ? -11.894 0.199 -2.697 1.00 97.81 80 SER A N 1
ATOM 685 C CA . SER A 1 80 ? -10.873 0.440 -3.720 1.00 97.81 80 SER A CA 1
ATOM 686 C C . SER A 1 80 ? -9.761 1.344 -3.193 1.00 97.81 80 SER A C 1
ATOM 688 O O . SER A 1 80 ? -10.005 2.261 -2.393 1.00 97.81 80 SER A O 1
ATOM 690 N N . LEU A 1 81 ? -8.541 1.118 -3.680 1.00 97.00 81 LEU A N 1
ATOM 691 C CA . LEU A 1 81 ? -7.381 1.918 -3.291 1.00 97.00 81 LEU A CA 1
ATOM 692 C C . LEU A 1 81 ? -7.575 3.398 -3.672 1.00 97.00 81 LEU A C 1
ATOM 694 O O . LEU A 1 81 ? -7.369 4.287 -2.844 1.00 97.00 81 LEU A O 1
ATOM 698 N N . LYS A 1 82 ? -8.129 3.670 -4.865 1.00 95.81 82 LYS A N 1
ATOM 699 C CA . LYS A 1 82 ? -8.536 5.021 -5.307 1.00 95.81 82 LYS A CA 1
ATOM 700 C C . LYS A 1 82 ? -9.432 5.729 -4.284 1.00 95.81 82 LYS A C 1
ATOM 702 O O . LYS A 1 82 ? -9.214 6.896 -3.947 1.00 95.81 82 LYS A O 1
ATOM 707 N N . LYS A 1 83 ? -10.446 5.033 -3.754 1.00 96.19 83 LYS A N 1
ATOM 708 C CA . LYS A 1 83 ? -11.374 5.605 -2.766 1.00 96.19 83 LYS A CA 1
ATOM 709 C C . LYS A 1 83 ? -10.677 5.910 -1.445 1.00 96.19 83 LYS A C 1
ATOM 711 O O . LYS A 1 83 ? -10.996 6.923 -0.821 1.00 96.19 83 LYS A O 1
ATOM 716 N N . PHE A 1 84 ? -9.740 5.064 -1.027 1.00 95.44 84 PHE A N 1
ATOM 717 C CA . PHE A 1 84 ? -8.937 5.303 0.166 1.00 95.44 84 PHE A CA 1
ATOM 718 C C . PHE A 1 84 ? -8.071 6.558 0.021 1.00 95.44 84 PHE A C 1
ATOM 720 O O . PHE A 1 84 ? -8.207 7.473 0.830 1.00 95.44 84 PHE A O 1
ATOM 727 N N . ILE A 1 85 ? -7.291 6.662 -1.056 1.00 94.25 85 ILE A N 1
ATOM 728 C CA . ILE A 1 85 ? -6.384 7.795 -1.321 1.00 94.25 85 ILE A CA 1
ATOM 729 C C . ILE A 1 85 ? -7.145 9.130 -1.406 1.00 94.25 85 ILE A C 1
ATOM 731 O O . ILE A 1 85 ? -6.690 10.175 -0.926 1.00 94.25 85 ILE A O 1
ATOM 735 N N . LYS A 1 86 ? -8.352 9.116 -1.988 1.00 93.00 86 LYS A N 1
ATOM 736 C CA . LYS A 1 86 ? -9.209 10.308 -2.050 1.00 93.00 86 LYS A CA 1
ATOM 737 C C . LYS A 1 86 ? -9.766 10.695 -0.677 1.00 93.00 86 LYS A C 1
ATOM 739 O O . LYS A 1 86 ? -9.829 11.883 -0.367 1.00 93.00 86 LYS A O 1
ATOM 744 N N . LYS A 1 87 ? -10.201 9.713 0.120 1.00 91.25 87 LYS A N 1
ATOM 745 C CA . LYS A 1 87 ? -10.924 9.937 1.381 1.00 91.25 87 LYS A CA 1
ATOM 746 C C . LYS A 1 87 ? -10.008 10.255 2.562 1.00 91.25 87 LYS A C 1
ATOM 748 O O . LYS A 1 87 ? -10.391 11.052 3.414 1.00 91.25 87 LYS A O 1
ATOM 753 N N . TYR A 1 88 ? -8.858 9.600 2.651 1.00 85.69 88 TYR A N 1
ATOM 754 C CA . TYR A 1 88 ? -7.950 9.717 3.785 1.00 85.69 88 TYR A CA 1
ATOM 755 C C . TYR A 1 88 ? -6.765 10.587 3.378 1.00 85.69 88 TYR A C 1
ATOM 757 O O . TYR A 1 88 ? -6.010 10.248 2.471 1.00 85.69 88 TYR A O 1
ATOM 765 N N . LYS A 1 89 ? -6.634 11.737 4.038 1.00 72.94 89 LYS A N 1
ATOM 766 C CA . LYS A 1 89 ? -5.507 12.655 3.883 1.00 72.94 89 LYS A CA 1
ATOM 767 C C . LYS A 1 89 ? -4.656 12.514 5.138 1.00 72.94 89 LYS A C 1
ATOM 769 O O . LYS A 1 89 ? -5.185 12.674 6.235 1.00 72.94 89 LYS A O 1
ATOM 774 N N . SER A 1 90 ? -3.393 12.141 4.956 1.00 74.81 90 SER A N 1
ATOM 775 C CA . SER A 1 90 ? -2.436 11.819 6.021 1.00 74.81 90 SER A CA 1
ATOM 776 C C . SER A 1 90 ? -2.699 10.476 6.714 1.00 74.81 90 SER A C 1
ATOM 778 O O . SER A 1 90 ? -3.543 10.337 7.602 1.00 74.81 90 SER A O 1
ATOM 780 N N . TYR A 1 91 ? -1.926 9.474 6.312 1.00 81.88 91 TYR A N 1
ATOM 781 C CA . TYR A 1 91 ? -1.811 8.175 6.967 1.00 81.88 91 TYR A CA 1
ATOM 782 C C . TYR A 1 91 ? -0.335 7.863 7.175 1.00 81.88 91 TYR A C 1
ATOM 784 O O . TYR A 1 91 ? 0.531 8.374 6.471 1.00 81.88 91 TYR A O 1
ATOM 792 N N . GLU A 1 92 ? -0.068 7.020 8.159 1.00 89.31 92 GLU A N 1
ATOM 793 C CA . GLU A 1 92 ? 1.219 6.367 8.305 1.00 89.31 92 GLU A CA 1
ATOM 794 C C . GLU A 1 92 ? 0.948 4.871 8.260 1.00 89.31 92 GLU A C 1
ATOM 796 O O . GLU A 1 92 ? 0.278 4.328 9.145 1.00 89.31 92 GLU A O 1
ATOM 801 N N . LEU A 1 93 ? 1.368 4.256 7.156 1.00 95.31 93 LEU A N 1
ATOM 802 C CA . LEU A 1 93 ? 1.241 2.825 6.926 1.00 95.31 93 LEU A CA 1
ATOM 803 C C . LEU A 1 93 ? 2.645 2.238 6.943 1.00 95.31 93 LEU A C 1
ATOM 805 O O . LEU A 1 93 ? 3.402 2.434 5.999 1.00 95.31 93 LEU A O 1
ATOM 809 N N . GLU A 1 94 ? 2.986 1.563 8.027 1.00 95.31 94 GLU A N 1
ATOM 810 C CA . GLU A 1 94 ? 4.267 0.879 8.188 1.00 95.31 94 GLU A CA 1
ATOM 811 C C . GLU A 1 94 ? 4.140 -0.537 7.642 1.00 95.31 94 GLU A C 1
ATOM 813 O O . GLU A 1 94 ? 3.214 -1.252 8.031 1.00 95.31 94 GLU A O 1
ATOM 818 N N . ILE A 1 95 ? 5.004 -0.924 6.705 1.00 94.62 95 ILE A N 1
ATOM 819 C CA . ILE A 1 95 ? 4.983 -2.257 6.102 1.00 94.62 95 ILE A CA 1
ATOM 820 C C . ILE A 1 95 ? 5.587 -3.259 7.087 1.00 94.62 95 ILE A C 1
ATOM 822 O O . ILE A 1 95 ? 6.725 -3.123 7.513 1.00 94.62 95 ILE A O 1
ATOM 826 N N . LEU A 1 96 ? 4.801 -4.277 7.425 1.00 94.25 96 LEU A N 1
ATOM 827 C CA . LEU A 1 96 ? 5.201 -5.401 8.270 1.00 94.25 96 LEU A CA 1
ATOM 828 C C . LEU A 1 96 ? 5.572 -6.628 7.436 1.00 94.25 96 LEU A C 1
ATOM 830 O O . LEU A 1 96 ? 6.347 -7.462 7.877 1.00 94.25 96 LEU A O 1
ATOM 834 N N . ASP A 1 97 ? 4.952 -6.784 6.268 1.00 92.19 97 ASP A N 1
ATOM 835 C CA . ASP A 1 97 ? 5.226 -7.897 5.364 1.00 92.19 97 ASP A CA 1
ATOM 836 C C . ASP A 1 97 ? 4.824 -7.522 3.933 1.00 92.19 97 ASP A C 1
ATOM 838 O O . ASP A 1 97 ? 3.928 -6.694 3.714 1.00 92.19 97 ASP A O 1
ATOM 842 N N . GLU A 1 98 ? 5.471 -8.144 2.957 1.00 91.69 98 GLU A N 1
ATOM 843 C CA . GLU A 1 98 ? 5.273 -7.887 1.539 1.00 91.69 98 GLU A CA 1
ATOM 844 C C . GLU A 1 98 ? 5.209 -9.184 0.728 1.00 91.69 98 GLU A C 1
ATOM 846 O O . GLU A 1 98 ? 5.967 -10.124 0.929 1.00 91.69 98 GLU A O 1
ATOM 851 N N . GLY A 1 99 ? 4.273 -9.235 -0.217 1.00 90.81 99 GLY A N 1
ATOM 852 C CA . GLY A 1 99 ? 4.047 -10.382 -1.087 1.00 90.81 99 GLY A CA 1
ATOM 853 C C . GLY A 1 99 ? 4.088 -9.971 -2.549 1.00 90.81 99 GLY A C 1
ATOM 854 O O . GLY A 1 99 ? 3.400 -9.034 -2.961 1.00 90.81 99 GLY A O 1
ATOM 855 N N . TYR A 1 100 ? 4.868 -10.704 -3.337 1.00 89.56 100 TYR A N 1
ATOM 856 C CA . TYR A 1 100 ? 5.081 -10.460 -4.758 1.00 89.56 100 TYR A CA 1
ATOM 857 C C . TYR A 1 100 ? 4.631 -11.678 -5.565 1.00 89.56 100 TYR A C 1
ATOM 859 O O . TYR A 1 100 ? 5.229 -12.745 -5.456 1.00 89.56 100 TYR A O 1
ATOM 867 N N . PHE A 1 101 ? 3.591 -11.535 -6.390 1.00 87.38 101 PHE A N 1
ATOM 868 C CA . PHE A 1 101 ? 3.114 -12.623 -7.245 1.00 87.38 101 PHE A CA 1
ATOM 869 C C . PHE A 1 101 ? 2.745 -12.123 -8.639 1.00 87.38 101 PHE A C 1
ATOM 871 O O . PHE A 1 101 ? 1.678 -11.555 -8.826 1.00 87.38 101 PHE A O 1
ATOM 878 N N . VAL A 1 102 ? 3.615 -12.355 -9.627 1.00 87.81 102 VAL A N 1
ATOM 879 C CA . VAL A 1 102 ? 3.423 -11.926 -11.026 1.00 87.81 102 VAL A CA 1
ATOM 880 C C . VAL A 1 102 ? 2.980 -10.454 -11.085 1.00 87.81 102 VAL A C 1
ATOM 882 O O . VAL A 1 102 ? 3.796 -9.573 -10.816 1.00 87.81 102 VAL A O 1
ATOM 885 N N . TYR A 1 103 ? 1.698 -10.174 -11.332 1.00 92.12 103 TYR A N 1
ATOM 886 C CA . TYR A 1 103 ? 1.125 -8.826 -11.401 1.00 92.12 103 TYR A CA 1
ATOM 887 C C . TYR A 1 103 ? 0.596 -8.307 -10.057 1.00 92.12 103 TYR A C 1
ATOM 889 O O . TYR A 1 103 ? 0.560 -7.100 -9.830 1.00 92.12 103 TYR A O 1
ATOM 897 N N . ASP A 1 104 ? 0.287 -9.194 -9.115 1.00 92.94 104 ASP A N 1
ATOM 898 C CA . ASP A 1 104 ? -0.176 -8.853 -7.774 1.00 92.94 104 ASP A CA 1
ATOM 899 C C . ASP A 1 104 ? 0.984 -8.478 -6.847 1.00 92.94 104 ASP A C 1
ATOM 901 O O . ASP A 1 104 ? 2.066 -9.081 -6.849 1.00 92.94 104 ASP A O 1
ATOM 905 N N . LYS A 1 105 ? 0.727 -7.463 -6.030 1.00 94.12 105 LYS A N 1
ATOM 906 C CA . LYS A 1 105 ? 1.580 -6.973 -4.952 1.00 94.12 105 LYS A CA 1
ATOM 907 C C . LYS A 1 105 ? 0.703 -6.791 -3.729 1.00 94.12 105 LYS A C 1
ATOM 909 O O . LYS A 1 105 ? -0.361 -6.174 -3.818 1.00 94.12 105 LYS A O 1
ATOM 914 N N . SER A 1 106 ? 1.119 -7.338 -2.597 1.00 96.06 106 SER A N 1
ATOM 915 C CA . SER A 1 106 ? 0.394 -7.193 -1.340 1.00 96.06 106 SER A CA 1
ATOM 916 C C . SER A 1 106 ? 1.298 -6.649 -0.256 1.00 96.06 106 SER A C 1
ATOM 918 O O . SER A 1 106 ? 2.377 -7.187 -0.045 1.00 96.06 106 SER A O 1
ATOM 920 N N . TYR A 1 107 ? 0.826 -5.642 0.468 1.00 96.75 107 TYR A N 1
ATOM 921 C CA . TYR A 1 107 ? 1.532 -5.077 1.611 1.00 96.75 107 TYR A CA 1
ATOM 922 C C . TYR A 1 107 ? 0.668 -5.241 2.851 1.00 96.75 107 TYR A C 1
ATOM 924 O O . TYR A 1 107 ? -0.454 -4.723 2.902 1.00 96.75 107 TYR A O 1
ATOM 932 N N . PHE A 1 108 ? 1.169 -5.985 3.832 1.00 97.19 108 PHE A N 1
ATOM 933 C CA . PHE A 1 108 ? 0.573 -6.048 5.155 1.00 97.19 108 PHE A CA 1
ATOM 934 C C . PHE A 1 108 ? 1.167 -4.929 5.996 1.00 97.19 108 PHE A C 1
ATOM 936 O O . PHE A 1 108 ? 2.374 -4.872 6.201 1.00 97.19 108 PHE A O 1
ATOM 943 N N . CYS A 1 109 ? 0.319 -4.024 6.470 1.00 97.06 109 CYS A N 1
ATOM 944 C CA . CYS A 1 109 ? 0.758 -2.813 7.140 1.00 97.06 109 CYS A CA 1
ATOM 945 C C . CYS A 1 109 ? 0.161 -2.680 8.540 1.00 97.06 109 CYS A C 1
ATOM 947 O O . CYS A 1 109 ? -0.954 -3.136 8.824 1.00 97.06 109 CYS A O 1
ATOM 949 N N . GLN A 1 110 ? 0.864 -1.954 9.400 1.00 96.00 110 GLN A N 1
ATOM 950 C CA . GLN A 1 110 ? 0.280 -1.291 10.555 1.00 96.00 110 GLN A CA 1
ATOM 951 C C . GLN A 1 110 ? -0.188 0.109 10.147 1.00 96.00 110 GLN A C 1
ATOM 953 O O . GLN A 1 110 ? 0.564 0.881 9.562 1.00 96.00 110 GLN A O 1
ATOM 958 N N . TYR A 1 111 ? -1.433 0.457 10.470 1.00 95.31 111 TYR A N 1
ATOM 959 C CA . TYR A 1 111 ? -1.974 1.796 10.267 1.00 95.31 111 TYR A CA 1
ATOM 960 C C . TYR A 1 111 ? -2.008 2.579 11.577 1.00 95.31 111 TYR A C 1
ATOM 962 O O . TYR A 1 111 ? -2.902 2.402 12.419 1.00 95.31 111 TYR A O 1
ATOM 970 N N . ASN A 1 112 ? -1.059 3.505 11.696 1.00 90.94 112 ASN A N 1
ATOM 971 C CA . ASN A 1 112 ? -0.920 4.407 12.826 1.00 90.94 112 ASN A CA 1
ATOM 972 C C . ASN A 1 112 ? -1.817 5.637 12.632 1.00 90.94 112 ASN A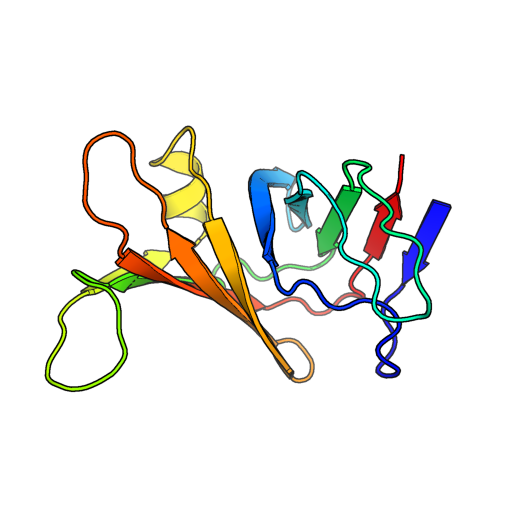 C 1
ATOM 974 O O . ASN A 1 112 ? -1.637 6.463 11.736 1.00 90.94 112 ASN A O 1
ATOM 978 N N . ARG A 1 113 ? -2.853 5.738 13.471 1.00 87.19 113 ARG A N 1
ATOM 979 C CA . ARG A 1 113 ? -3.872 6.796 13.413 1.00 87.19 113 ARG A CA 1
ATOM 980 C C . ARG A 1 113 ? -3.754 7.659 14.656 1.00 87.19 113 ARG A C 1
ATOM 982 O O . ARG A 1 113 ? -3.861 7.149 15.768 1.00 87.19 113 ARG A O 1
ATOM 989 N N . LYS A 1 114 ? -3.599 8.972 14.477 1.00 85.94 114 LYS A N 1
ATOM 990 C CA . LYS A 1 114 ? -3.454 9.918 15.591 1.00 85.94 114 LYS A CA 1
ATOM 991 C C . LYS A 1 114 ? -4.575 9.736 16.625 1.00 85.94 114 LYS A C 1
ATOM 993 O O . LYS A 1 114 ? -5.756 9.825 16.287 1.00 85.94 114 LYS A O 1
ATOM 998 N N . GLY A 1 115 ? -4.190 9.475 17.876 1.00 87.69 115 GLY A N 1
ATOM 999 C CA . GLY A 1 115 ? -5.112 9.318 19.006 1.00 87.69 115 GLY A CA 1
ATOM 1000 C C . GLY A 1 115 ? -5.960 8.040 18.993 1.00 87.69 115 GLY A C 1
ATOM 1001 O O . GLY A 1 115 ? -6.957 7.978 19.706 1.00 87.69 115 GLY A O 1
ATOM 1002 N N . LYS A 1 116 ? -5.618 7.030 18.182 1.00 90.31 116 LYS A N 1
ATOM 1003 C CA . LYS A 1 116 ? -6.316 5.737 18.146 1.00 90.31 116 LYS A CA 1
ATOM 1004 C C . LYS A 1 116 ? -5.320 4.591 18.238 1.00 90.31 116 LYS A C 1
ATOM 1006 O O . LYS A 1 116 ? -4.190 4.714 17.782 1.00 90.31 116 LYS A O 1
ATOM 1011 N N . ALA A 1 117 ? -5.779 3.453 18.754 1.00 91.50 117 ALA A N 1
ATOM 1012 C CA . ALA A 1 117 ? -5.003 2.222 18.690 1.00 91.50 117 ALA A CA 1
ATOM 1013 C C . ALA A 1 117 ? -4.668 1.867 17.223 1.00 91.50 117 ALA A C 1
ATOM 1015 O O . ALA A 1 117 ? -5.526 2.071 16.339 1.00 91.50 117 ALA A O 1
ATOM 1016 N N . PRO A 1 118 ? -3.457 1.347 16.956 1.00 93.06 118 PRO A N 1
ATOM 1017 C CA . PRO A 1 118 ? -3.086 0.877 15.632 1.00 93.06 118 PRO A CA 1
ATOM 1018 C C . PRO A 1 118 ? -3.984 -0.285 15.209 1.00 93.06 118 PRO A C 1
ATOM 1020 O O . PRO A 1 118 ? -4.469 -1.072 16.026 1.00 93.06 118 PRO A O 1
ATOM 1023 N N . VAL A 1 119 ? -4.230 -0.371 13.908 1.00 95.88 119 VAL A N 1
ATOM 1024 C CA . VAL A 1 119 ? -4.948 -1.487 13.280 1.00 95.88 119 VAL A CA 1
ATOM 1025 C C . VAL A 1 119 ? -4.129 -1.998 12.119 1.00 95.88 119 VAL A C 1
ATOM 1027 O O . VAL A 1 119 ? -3.320 -1.247 11.581 1.00 95.88 119 VAL A O 1
ATOM 1030 N N . ASN A 1 120 ? -4.350 -3.238 11.698 1.00 97.00 120 ASN A N 1
ATOM 1031 C CA . ASN A 1 120 ? -3.711 -3.695 10.474 1.00 97.00 120 ASN A CA 1
ATOM 1032 C C . ASN A 1 120 ? -4.488 -3.296 9.228 1.00 97.00 120 ASN A C 1
ATOM 1034 O O . ASN A 1 120 ? -5.700 -3.047 9.256 1.00 97.00 120 ASN A O 1
ATOM 1038 N N . VAL A 1 121 ? -3.753 -3.273 8.125 1.00 97.31 121 VAL A N 1
ATOM 1039 C CA . VAL A 1 121 ? -4.256 -3.022 6.786 1.00 97.31 121 VAL A CA 1
ATOM 1040 C C . VAL A 1 121 ? -3.588 -3.993 5.818 1.00 97.31 121 VAL A C 1
ATOM 1042 O O . VAL A 1 121 ? -2.421 -4.318 5.993 1.00 97.31 121 VAL A O 1
ATOM 1045 N N . ILE A 1 122 ? -4.313 -4.450 4.801 1.00 98.00 122 ILE A N 1
ATOM 1046 C CA . ILE A 1 122 ? -3.717 -5.087 3.620 1.00 98.00 122 ILE A CA 1
ATOM 1047 C C . ILE A 1 122 ? -3.977 -4.181 2.428 1.00 98.00 122 ILE A C 1
ATOM 1049 O O . ILE A 1 122 ? -5.131 -3.838 2.163 1.00 98.00 122 ILE A O 1
ATOM 1053 N N . ILE A 1 123 ? -2.925 -3.813 1.709 1.00 98.12 123 ILE A N 1
ATOM 1054 C CA . ILE A 1 123 ? -3.014 -3.156 0.406 1.00 98.12 123 ILE A CA 1
ATOM 1055 C C . ILE A 1 123 ? -2.782 -4.224 -0.655 1.00 98.12 123 ILE A C 1
ATOM 1057 O O . ILE A 1 123 ? -1.814 -4.971 -0.552 1.00 98.12 123 ILE A O 1
ATOM 1061 N N . LYS A 1 124 ? -3.645 -4.287 -1.667 1.00 97.94 124 LYS A N 1
ATOM 1062 C CA . LYS A 1 124 ? -3.422 -5.065 -2.886 1.00 97.94 124 LYS A CA 1
ATOM 1063 C C . LYS A 1 124 ? -3.306 -4.124 -4.075 1.00 97.94 124 LYS A C 1
ATOM 1065 O O . LYS A 1 124 ? -4.205 -3.312 -4.304 1.00 97.94 124 LYS A O 1
ATOM 1070 N N . ILE A 1 125 ? -2.221 -4.266 -4.821 1.00 97.81 125 ILE A N 1
ATOM 1071 C CA . ILE A 1 125 ? -1.955 -3.550 -6.064 1.00 97.81 125 ILE A CA 1
ATOM 1072 C C . ILE A 1 125 ? -1.808 -4.583 -7.170 1.00 97.81 125 ILE A C 1
ATOM 1074 O O . ILE A 1 125 ? -1.071 -5.557 -7.017 1.00 97.81 125 ILE A O 1
ATOM 1078 N N . TRP A 1 126 ? -2.508 -4.358 -8.273 1.00 97.31 126 TRP A N 1
ATOM 1079 C CA . TRP A 1 126 ? -2.354 -5.135 -9.488 1.00 97.31 126 TRP A CA 1
ATOM 1080 C C . TRP A 1 126 ? -1.710 -4.254 -10.552 1.00 97.31 126 TRP A C 1
ATOM 1082 O O . TRP A 1 126 ? -2.221 -3.179 -10.865 1.00 97.31 126 TRP A O 1
ATOM 1092 N N . ASN A 1 127 ? -0.558 -4.676 -11.061 1.00 95.19 127 ASN A N 1
ATOM 1093 C CA . ASN A 1 127 ? 0.241 -3.894 -11.994 1.00 95.19 127 ASN A CA 1
ATOM 1094 C C . ASN A 1 127 ? 0.970 -4.818 -12.972 1.00 95.19 127 ASN A C 1
ATOM 1096 O O . ASN A 1 127 ? 1.650 -5.752 -12.538 1.00 95.19 127 ASN A O 1
ATOM 1100 N N . LYS A 1 128 ? 0.860 -4.541 -14.275 1.00 93.12 128 LYS A N 1
ATOM 1101 C CA . LYS A 1 128 ? 1.537 -5.329 -15.322 1.00 93.12 128 LYS A CA 1
ATOM 1102 C C . LYS A 1 128 ? 2.998 -4.949 -15.518 1.00 93.12 128 LYS A C 1
ATOM 1104 O O . LYS A 1 128 ? 3.773 -5.778 -15.989 1.00 93.12 128 LYS A O 1
ATOM 1109 N N . GLY A 1 129 ? 3.347 -3.704 -15.204 1.00 87.94 129 GLY A N 1
ATOM 1110 C CA . GLY A 1 129 ? 4.684 -3.170 -15.423 1.00 87.94 129 GLY A CA 1
ATOM 1111 C C . GLY A 1 129 ? 5.700 -3.594 -14.367 1.00 87.94 129 GLY A C 1
ATOM 1112 O O . GLY A 1 129 ? 5.382 -4.234 -13.362 1.00 87.94 129 GLY A O 1
ATOM 1113 N N . ASP A 1 130 ? 6.934 -3.161 -14.568 1.00 89.56 130 ASP A N 1
ATOM 1114 C CA . ASP A 1 130 ? 7.985 -3.312 -13.573 1.00 89.56 130 ASP A CA 1
ATOM 1115 C C . ASP A 1 130 ? 7.780 -2.363 -12.386 1.00 89.56 130 ASP A C 1
ATOM 1117 O O . ASP A 1 130 ? 7.264 -1.256 -12.535 1.00 89.56 130 ASP A O 1
ATOM 1121 N N . MET A 1 131 ? 8.216 -2.779 -11.195 1.00 91.00 131 MET A N 1
ATOM 1122 C CA . MET A 1 131 ? 8.307 -1.879 -10.043 1.00 91.00 131 MET A CA 1
ATOM 1123 C C . MET A 1 131 ? 9.599 -1.075 -10.112 1.00 91.00 131 MET A C 1
ATOM 1125 O O . MET A 1 131 ? 10.692 -1.652 -10.073 1.00 91.00 131 MET A O 1
ATOM 1129 N N . ILE A 1 132 ? 9.471 0.249 -10.157 1.00 92.06 132 ILE A N 1
ATOM 1130 C CA . ILE A 1 132 ? 10.597 1.163 -10.352 1.00 92.06 132 ILE A CA 1
ATOM 1131 C C . ILE A 1 132 ? 10.848 1.927 -9.054 1.00 92.06 132 ILE A C 1
ATOM 1133 O O . ILE A 1 132 ? 10.048 2.765 -8.648 1.00 92.06 132 ILE A O 1
ATOM 1137 N N . TYR A 1 133 ? 11.974 1.649 -8.407 1.00 90.19 133 TYR A N 1
ATOM 1138 C CA . TYR A 1 133 ? 12.447 2.364 -7.228 1.00 90.19 133 TYR A CA 1
ATOM 1139 C C . TYR A 1 133 ? 13.225 3.602 -7.673 1.00 90.19 133 TYR A C 1
ATOM 1141 O O . TYR A 1 133 ? 14.153 3.502 -8.482 1.00 90.19 133 TYR A O 1
ATOM 1149 N N . ARG A 1 134 ? 12.884 4.763 -7.116 1.00 89.94 134 ARG A N 1
ATOM 1150 C CA . ARG A 1 134 ? 13.588 6.028 -7.338 1.00 89.94 134 ARG A CA 1
ATOM 1151 C C . ARG A 1 134 ? 14.113 6.549 -6.004 1.00 89.94 134 ARG A C 1
ATOM 1153 O O . ARG A 1 134 ? 13.345 6.894 -5.108 1.00 89.94 134 ARG A O 1
ATOM 1160 N N . PHE A 1 135 ? 15.437 6.594 -5.892 1.00 83.44 135 PHE A N 1
ATOM 1161 C CA . PHE A 1 135 ? 16.150 7.152 -4.743 1.00 83.44 135 PHE A CA 1
ATOM 1162 C C . PHE A 1 135 ? 16.613 8.570 -5.076 1.00 83.44 135 PHE A C 1
ATOM 1164 O O . PHE A 1 135 ? 17.298 8.750 -6.097 1.00 83.44 135 PHE A O 1
ATOM 1171 N N . ASN A 1 136 ? 16.252 9.532 -4.224 1.00 67.56 136 ASN A N 1
ATOM 1172 C CA . ASN A 1 136 ? 16.668 10.932 -4.331 1.00 67.56 136 ASN A CA 1
ATOM 1173 C C . ASN A 1 136 ? 18.089 11.161 -3.796 1.00 67.56 136 ASN A C 1
ATOM 1175 O O . ASN A 1 136 ? 18.500 10.507 -2.805 1.00 67.56 136 ASN A O 1
#

Mean predicted aligned error: 5.26 Å

Radius of gyration: 14.76 Å; Cα contacts (8 Å, |Δi|>4): 323; chains: 1; bounding box: 40×27×34 Å

Organism: NCBI:txid1871336

Nearest PDB structures (foldseek):
  1bsg-assembly1_A  TM=6.060E-01  e=2.438E+00  Streptomyces albus G
  5j0c-assembly1_A  TM=2.831E-01  e=3.659E+00  Homo sapiens
  6x1k-assembly1_A  TM=2.248E-01  e=2.093E+00  synthetic construct
  3bbj-assembly1_A  TM=2.873E-01  e=8.244E+00  Thermobifida fusca YX